Protein AF-A0A7S1DA63-F1 (afdb_monomer)

InterPro domains:
  IPR001623 DnaJ domain [PF00226] (37-98)
  IPR001623 DnaJ domain [PR00625] (39-57)
  IPR001623 DnaJ domain [PR00625] (57-72)
  IPR001623 DnaJ domain [PR00625] (73-93)
  IPR001623 DnaJ domain [PR00625] (93-112)
  IPR001623 DnaJ domain [PS50076] (37-101)
  IPR001623 DnaJ domain [SM00271] (36-93)
  IPR001623 DnaJ domain [cd06257] (37-90)
  IPR018253 DnaJ domain, conserved site [PS00636] (78-97)
  IPR036869 Chaperone J-domain superfamily [G3DSA:1.10.287.110] (34-118)
  IPR036869 Chaperone J-domain superfamily [SSF46565] (32-114)

Secondary structure (DSSP, 8-state):
---TTSS--S---SSSHHHHHHHHHSSSS--------HHHHHT--TT--HHHHHHHHHHHHHHS-TTT---TTHHHHHHHHHHHHHHHHSHHHHHHHHHHHHHHHHHHHHHH------

Nearest PDB structures (foldseek):
  8j07-assembly1_u  TM=9.109E-01  e=9.119E-06  Homo sapiens
  8j07-assembly1_v  TM=9.143E-01  e=1.428E-05  Homo sapiens
  2ctp-assembly1_A  TM=8.586E-01  e=2.500E-05  Homo sapiens
  5vso-assembly1_A  TM=8.296E-01  e=1.428E-05  Saccharomyces cerevisiae S288C
  2cug-assembly1_A  TM=7.781E-01  e=3.128E-05  Mus musculus

Organism: Cyclophora tenuis (NCBI:txid216820)

pLDDT: mean 70.57, std 15.65, range [38.0, 91.06]

Radius of gyration: 24.93 Å; Cα contacts (8 Å, |Δi|>4): 66; chains: 1; bounding box: 32×94×35 Å

Mean predicted aligned error: 15.48 Å

Sequence (118 aa):
FSLSCLVHNMLGHSMTARFVFIFLWSQALLSVHGATDFYRLLGISRDATSKEIKKAYRQKSLEFHPDKNKEEGAAEKFAEIARAYEVLSDEEKKEIYDQYGEDGLKQHEQGGGGGGGG

Structure (mmCIF, N/CA/C/O backbone):
data_AF-A0A7S1DA63-F1
#
_entry.id   AF-A0A7S1DA63-F1
#
loop_
_atom_site.group_PDB
_atom_site.id
_atom_site.type_symbol
_atom_site.label_atom_id
_atom_site.label_alt_id
_atom_site.label_comp_id
_atom_site.label_asym_id
_atom_site.label_entity_id
_atom_site.label_seq_id
_atom_site.pdbx_PDB_ins_code
_atom_site.Cartn_x
_atom_site.Cartn_y
_atom_site.Cartn_z
_atom_site.occupancy
_atom_site.B_iso_or_equiv
_atom_site.auth_seq_id
_atom_site.auth_comp_id
_atom_site.auth_asym_id
_atom_site.auth_atom_id
_atom_site.pdbx_PDB_model_num
ATOM 1 N N . PHE A 1 1 ? -11.029 -65.036 -24.658 1.00 47.75 1 PHE A N 1
ATOM 2 C CA . PHE A 1 1 ? -10.001 -65.591 -23.763 1.00 47.75 1 PHE A CA 1
ATOM 3 C C . PHE A 1 1 ? -8.752 -64.754 -23.967 1.00 47.75 1 PHE A C 1
ATOM 5 O O . PHE A 1 1 ? -8.214 -64.759 -25.060 1.00 47.75 1 PHE A O 1
ATOM 12 N N . SER A 1 2 ? -8.412 -63.966 -22.949 1.00 49.28 2 SER A N 1
ATOM 13 C CA . SER A 1 2 ? -7.094 -63.393 -22.677 1.00 49.28 2 SER A CA 1
ATOM 14 C C . SER A 1 2 ? -6.307 -62.743 -23.825 1.00 49.28 2 SER A C 1
ATOM 16 O O . SER A 1 2 ? -5.589 -63.412 -24.553 1.00 49.28 2 SER A O 1
ATOM 18 N N . LEU A 1 3 ? -6.303 -61.410 -23.864 1.00 40.72 3 LEU A N 1
ATOM 19 C CA . LEU A 1 3 ? -5.043 -60.685 -24.070 1.00 40.72 3 LEU A CA 1
ATOM 20 C C . LEU A 1 3 ? -4.921 -59.508 -23.081 1.00 40.72 3 LEU A C 1
ATOM 22 O O . LEU A 1 3 ? -4.306 -58.487 -23.357 1.00 40.72 3 LEU A O 1
ATOM 26 N N . SER A 1 4 ? -5.456 -59.709 -21.868 1.00 47.09 4 SER A N 1
ATOM 27 C CA . SER A 1 4 ? -5.127 -58.938 -20.657 1.00 47.09 4 SER A CA 1
ATOM 28 C C . SER A 1 4 ? -3.708 -59.239 -20.139 1.00 47.09 4 SER A C 1
ATOM 30 O O . SER A 1 4 ? -3.344 -58.808 -19.053 1.00 47.09 4 SER A O 1
ATOM 32 N N . CYS A 1 5 ? -2.892 -59.975 -20.901 1.00 48.50 5 CYS A N 1
ATOM 33 C CA . CYS A 1 5 ? -1.541 -60.378 -20.510 1.00 48.50 5 CYS A CA 1
ATOM 34 C C . CYS A 1 5 ? -0.425 -59.450 -21.010 1.00 48.50 5 CYS A C 1
ATOM 36 O O . CYS A 1 5 ? 0.727 -59.705 -20.683 1.00 48.50 5 CYS A O 1
ATOM 38 N N . LEU A 1 6 ? -0.721 -58.371 -21.747 1.00 49.25 6 LEU A N 1
ATOM 39 C CA . LEU A 1 6 ? 0.304 -57.392 -22.148 1.00 49.25 6 LEU A CA 1
ATOM 40 C C . LEU A 1 6 ? 0.249 -56.084 -21.340 1.00 49.25 6 LEU A C 1
ATOM 42 O O . LEU A 1 6 ? 0.706 -55.043 -21.798 1.00 49.25 6 LEU A O 1
ATOM 46 N N . VAL A 1 7 ? -0.325 -56.125 -20.135 1.00 52.19 7 VAL A N 1
ATOM 47 C CA . VAL A 1 7 ? -0.282 -55.012 -19.173 1.00 52.19 7 VAL A CA 1
ATOM 48 C C . VAL A 1 7 ? 0.107 -55.542 -17.795 1.00 52.19 7 VAL A C 1
ATOM 50 O O . VAL A 1 7 ? -0.608 -55.378 -16.816 1.00 52.19 7 VAL A O 1
ATOM 53 N N . HIS A 1 8 ? 1.225 -56.259 -17.733 1.00 50.06 8 HIS A N 1
ATOM 54 C CA . HIS A 1 8 ? 2.075 -56.326 -16.546 1.00 50.06 8 HIS A CA 1
ATOM 55 C C . HIS A 1 8 ? 3.275 -57.207 -16.860 1.00 50.06 8 HIS A C 1
ATOM 57 O O . HIS A 1 8 ? 3.113 -58.408 -17.037 1.00 50.06 8 HIS A O 1
ATOM 63 N N . ASN A 1 9 ? 4.460 -56.602 -16.917 1.00 48.00 9 ASN A N 1
ATOM 64 C CA . ASN A 1 9 ? 5.657 -57.041 -16.199 1.00 48.00 9 ASN A CA 1
ATOM 65 C C . ASN A 1 9 ? 6.886 -56.434 -16.883 1.00 48.00 9 ASN A C 1
ATOM 67 O O . ASN A 1 9 ? 7.331 -56.938 -17.908 1.00 48.00 9 ASN A O 1
ATOM 71 N N . MET A 1 10 ? 7.406 -55.347 -16.313 1.00 42.84 10 MET A N 1
ATOM 72 C CA . MET A 1 10 ? 8.817 -55.212 -15.929 1.00 42.84 10 MET A CA 1
ATOM 73 C C . MET A 1 10 ? 9.132 -53.733 -15.665 1.00 42.84 10 MET A C 1
ATOM 75 O O . MET A 1 10 ? 9.295 -52.928 -16.571 1.00 42.84 10 MET A O 1
ATOM 79 N N . LEU A 1 11 ? 9.239 -53.441 -14.368 1.00 50.53 11 LEU A N 1
ATOM 80 C CA . LEU A 1 11 ? 10.135 -52.455 -13.765 1.00 50.53 11 LEU A CA 1
ATOM 81 C C . LEU A 1 11 ? 9.959 -50.974 -14.139 1.00 50.53 11 LEU A C 1
ATOM 83 O O . LEU A 1 11 ? 10.597 -50.429 -15.031 1.00 50.53 11 LEU A O 1
ATOM 87 N N . GLY A 1 12 ? 9.208 -50.290 -13.279 1.00 50.59 12 GLY A N 1
ATOM 88 C CA . GLY A 1 12 ? 9.246 -48.838 -13.124 1.00 50.59 12 GLY A CA 1
ATOM 89 C C . GLY A 1 12 ? 8.515 -48.373 -11.868 1.00 50.59 12 GLY A C 1
ATOM 90 O O . GLY A 1 12 ? 7.789 -47.385 -11.900 1.00 50.59 12 GLY A O 1
ATOM 91 N N . HIS A 1 13 ? 8.639 -49.131 -10.773 1.00 55.00 13 HIS A N 1
ATOM 92 C CA . HIS A 1 13 ? 8.179 -48.710 -9.453 1.00 55.00 13 HIS A CA 1
ATOM 93 C C . HIS A 1 13 ? 8.784 -47.333 -9.113 1.00 55.00 13 HIS A C 1
ATOM 95 O O . HIS A 1 13 ? 9.997 -47.159 -9.193 1.00 55.00 13 HIS A O 1
ATOM 101 N N . SER A 1 14 ? 7.937 -46.413 -8.634 1.00 57.69 14 SER A N 1
ATOM 102 C CA . SER A 1 14 ? 8.312 -45.214 -7.860 1.00 57.69 14 SER A CA 1
ATOM 103 C C . SER A 1 14 ? 8.518 -43.869 -8.586 1.00 57.69 14 SER A C 1
ATOM 105 O O . SER A 1 14 ? 9.365 -43.090 -8.168 1.00 57.69 14 SER A O 1
ATOM 107 N N . MET A 1 15 ? 7.730 -43.508 -9.609 1.00 54.12 15 MET A N 1
ATOM 108 C CA . MET A 1 15 ? 7.680 -42.103 -10.093 1.00 54.12 15 MET A CA 1
ATOM 109 C C . MET A 1 15 ? 6.280 -41.595 -10.482 1.00 54.12 15 MET A C 1
ATOM 111 O O . MET A 1 15 ? 6.154 -40.574 -11.141 1.00 54.12 15 MET A O 1
ATOM 115 N N . THR A 1 16 ? 5.197 -42.252 -10.067 1.00 55.84 16 THR A N 1
ATOM 116 C CA . THR A 1 16 ? 3.827 -41.796 -10.391 1.00 55.84 16 THR A CA 1
ATOM 117 C C . THR A 1 16 ? 3.091 -41.206 -9.187 1.00 55.84 16 THR A C 1
ATOM 119 O O . THR A 1 16 ? 2.359 -40.232 -9.334 1.00 55.84 16 THR A O 1
ATOM 122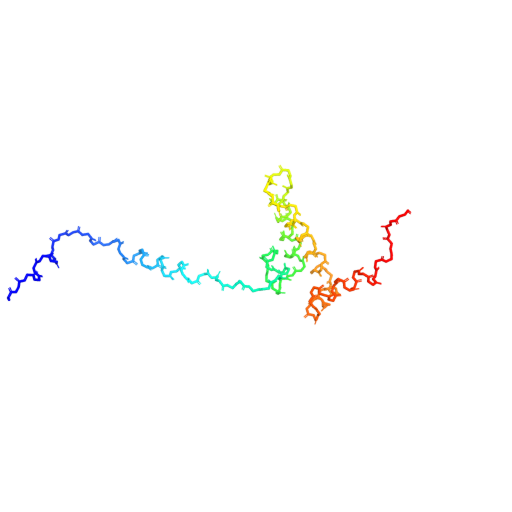 N N . ALA A 1 17 ? 3.361 -41.684 -7.969 1.00 53.66 17 ALA A N 1
ATOM 123 C CA . ALA A 1 17 ? 2.708 -41.177 -6.756 1.00 53.66 17 ALA A CA 1
ATOM 124 C C . ALA A 1 17 ? 3.210 -39.789 -6.304 1.00 53.66 17 ALA A C 1
ATOM 126 O O . ALA A 1 17 ? 2.477 -39.058 -5.647 1.00 53.66 17 ALA A O 1
ATOM 127 N N . ARG A 1 18 ? 4.440 -39.398 -6.671 1.00 54.59 18 ARG A N 1
ATOM 128 C CA . ARG A 1 18 ? 5.000 -38.070 -6.348 1.00 54.59 18 ARG A CA 1
ATOM 129 C C . ARG A 1 18 ? 4.553 -36.984 -7.326 1.00 54.59 18 ARG A C 1
ATOM 131 O O . ARG A 1 18 ? 4.300 -35.862 -6.907 1.00 54.59 18 ARG A O 1
ATOM 138 N N . PHE A 1 19 ? 4.390 -37.325 -8.603 1.00 49.84 19 PHE A N 1
ATOM 139 C CA . PHE A 1 19 ? 3.959 -36.371 -9.625 1.00 49.84 19 PHE A CA 1
ATOM 140 C C . PHE A 1 19 ? 2.466 -36.046 -9.539 1.00 49.84 19 PHE A C 1
ATOM 142 O O . PHE A 1 19 ? 2.107 -34.883 -9.667 1.00 49.84 19 PHE A O 1
ATOM 149 N N . VAL A 1 20 ? 1.605 -37.017 -9.218 1.00 56.59 20 VAL A N 1
ATOM 150 C CA . VAL A 1 20 ? 0.165 -36.760 -9.027 1.00 56.59 20 VAL A CA 1
ATOM 151 C C . VAL A 1 20 ? -0.099 -35.906 -7.777 1.00 56.59 20 VAL A C 1
ATOM 153 O O . VAL A 1 20 ? -0.995 -35.071 -7.791 1.00 56.59 20 VAL A O 1
ATOM 156 N N . PHE A 1 21 ? 0.729 -36.027 -6.732 1.00 52.06 21 PHE A N 1
ATOM 157 C CA . PHE A 1 21 ? 0.630 -35.197 -5.524 1.00 52.06 21 PHE A CA 1
ATOM 158 C C . PHE A 1 21 ? 1.053 -33.742 -5.763 1.00 52.06 21 PHE A C 1
ATOM 160 O O . PHE A 1 21 ? 0.385 -32.831 -5.289 1.00 52.06 21 PHE A O 1
ATOM 167 N N . ILE A 1 22 ? 2.117 -33.515 -6.542 1.00 58.25 22 ILE A N 1
ATOM 168 C CA . ILE A 1 22 ? 2.566 -32.169 -6.942 1.00 58.25 22 ILE A CA 1
ATOM 169 C C . ILE A 1 22 ? 1.562 -31.531 -7.917 1.00 58.25 22 ILE A C 1
ATOM 171 O O . ILE A 1 22 ? 1.321 -30.331 -7.848 1.00 58.25 22 ILE A O 1
ATOM 175 N N . PHE A 1 23 ? 0.926 -32.334 -8.775 1.00 50.41 23 PHE A N 1
ATOM 176 C CA . PHE A 1 23 ? -0.082 -31.877 -9.737 1.00 50.41 23 PHE A CA 1
ATOM 177 C C . PHE A 1 23 ? -1.463 -31.606 -9.101 1.00 50.41 23 PHE A C 1
ATOM 179 O O . PHE A 1 23 ? -2.226 -30.789 -9.606 1.00 50.41 23 PHE A O 1
ATOM 186 N N . LEU A 1 24 ? -1.780 -32.245 -7.967 1.00 57.25 24 LEU A N 1
ATOM 187 C CA . LEU A 1 24 ? -2.967 -31.941 -7.150 1.00 57.25 24 LEU A CA 1
ATOM 188 C C . LEU A 1 24 ? -2.734 -30.806 -6.142 1.00 57.25 24 LEU A C 1
ATOM 190 O O . LEU A 1 24 ? -3.678 -30.105 -5.796 1.00 57.25 24 LEU A O 1
ATOM 194 N N . TRP A 1 25 ? -1.495 -30.576 -5.702 1.00 52.09 25 TRP A N 1
ATOM 195 C CA . TRP A 1 25 ? -1.136 -29.392 -4.910 1.00 52.09 25 TRP A CA 1
ATOM 196 C C . TRP A 1 25 ? -0.924 -28.128 -5.755 1.00 52.09 25 TRP A C 1
ATOM 198 O O . TRP A 1 25 ? -1.031 -27.025 -5.227 1.00 52.09 25 TRP A O 1
ATOM 208 N N . SER A 1 26 ? -0.666 -28.252 -7.060 1.00 56.31 26 SER A N 1
ATOM 209 C CA . SER A 1 26 ? -0.554 -27.102 -7.969 1.00 56.31 26 SER A CA 1
ATOM 210 C C . SER A 1 26 ? -1.907 -26.556 -8.440 1.00 56.31 26 SER A C 1
ATOM 212 O O . SER A 1 26 ? -1.986 -25.400 -8.843 1.00 56.31 26 SER A O 1
ATOM 214 N N . GLN A 1 27 ? -2.977 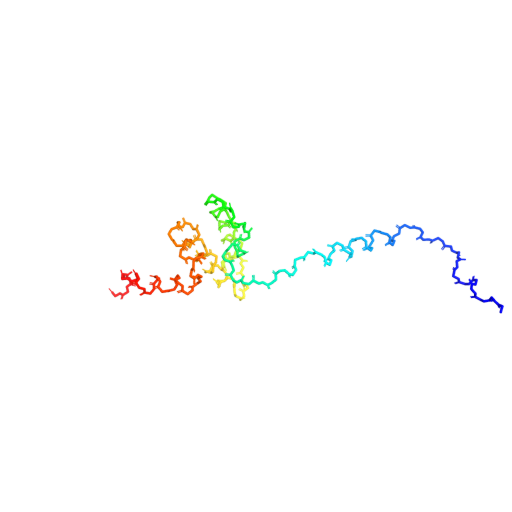-27.352 -8.360 1.00 54.84 27 GLN A N 1
ATOM 215 C CA . GLN A 1 27 ? -4.340 -26.970 -8.764 1.00 54.84 27 GLN A CA 1
ATOM 216 C C . GLN A 1 27 ? -5.175 -26.355 -7.625 1.00 54.84 27 GLN A C 1
ATOM 218 O O . GLN A 1 27 ? -6.317 -25.961 -7.842 1.00 54.84 27 GLN A O 1
ATOM 223 N N . ALA A 1 28 ? -4.619 -26.251 -6.414 1.00 55.28 28 ALA A N 1
ATOM 224 C CA . ALA A 1 28 ? -5.321 -25.745 -5.232 1.00 55.28 28 ALA A CA 1
ATOM 225 C C . ALA A 1 28 ? -4.719 -24.455 -4.651 1.00 55.28 28 ALA A C 1
ATOM 227 O O . ALA A 1 28 ? -5.063 -24.075 -3.532 1.00 55.28 28 ALA A O 1
ATOM 228 N N . LEU A 1 29 ? -3.850 -23.754 -5.388 1.00 58.47 29 LEU A N 1
ATOM 229 C CA . LEU A 1 29 ? -3.380 -22.434 -4.979 1.00 58.47 29 LEU A CA 1
ATOM 230 C C . LEU A 1 29 ? -3.965 -21.345 -5.884 1.00 58.47 29 LEU A C 1
ATOM 232 O O . LEU A 1 29 ? -3.482 -21.073 -6.977 1.00 58.47 29 LEU A O 1
ATOM 236 N N . LEU A 1 30 ? -4.974 -20.674 -5.332 1.00 53.22 30 LEU A N 1
ATOM 237 C CA . LEU A 1 30 ? -5.228 -19.255 -5.557 1.00 53.22 30 LEU A CA 1
ATOM 238 C C . LEU A 1 30 ? -5.642 -18.844 -6.984 1.00 53.22 30 LEU A C 1
ATOM 240 O O . LEU A 1 30 ? -4.978 -18.066 -7.657 1.00 53.22 30 LEU A O 1
ATOM 244 N N . SER A 1 31 ? -6.861 -19.209 -7.375 1.00 54.31 31 SER A N 1
ATOM 245 C CA . SER A 1 31 ? -7.693 -18.275 -8.147 1.00 54.31 31 SER A CA 1
ATOM 246 C C . SER A 1 31 ? -8.729 -17.632 -7.234 1.00 54.31 31 SER A C 1
ATOM 248 O O . SER A 1 31 ? -9.925 -17.854 -7.359 1.00 54.31 31 SER A O 1
ATOM 250 N N . VAL A 1 32 ? -8.250 -16.804 -6.304 1.00 56.28 32 VAL A N 1
ATOM 251 C CA . VAL A 1 32 ? -9.043 -15.662 -5.841 1.00 56.28 32 VAL A CA 1
ATOM 252 C C . VAL A 1 32 ? -8.607 -14.506 -6.731 1.00 56.28 32 VAL A C 1
ATOM 254 O O . VAL A 1 32 ? -7.651 -13.806 -6.425 1.00 56.28 32 VAL A O 1
ATOM 257 N N . HIS A 1 33 ? -9.239 -14.345 -7.886 1.00 63.38 33 HIS A N 1
ATOM 258 C CA . HIS A 1 33 ? -9.166 -13.109 -8.663 1.00 63.38 33 HIS A CA 1
ATOM 259 C C . HIS A 1 33 ? -10.444 -12.347 -8.345 1.00 63.38 33 HIS A C 1
ATOM 261 O O . HIS A 1 33 ? -11.523 -12.717 -8.794 1.00 63.38 33 HIS A O 1
ATOM 267 N N . GLY A 1 34 ? -10.332 -11.346 -7.483 1.00 49.91 34 GLY A N 1
ATOM 268 C CA . GLY A 1 34 ? -11.472 -10.584 -7.007 1.00 49.91 34 GLY A CA 1
ATOM 269 C C . GLY A 1 34 ? -10.970 -9.354 -6.280 1.00 49.91 34 GLY A C 1
ATOM 270 O O . GLY A 1 34 ? -10.237 -9.505 -5.307 1.00 49.91 34 GLY A O 1
ATOM 271 N N . ALA A 1 35 ? -11.368 -8.209 -6.829 1.00 48.47 35 ALA A N 1
ATOM 272 C CA . ALA A 1 35 ? -11.203 -6.837 -6.368 1.00 48.47 35 ALA A CA 1
ATOM 273 C C . ALA A 1 35 ? -9.772 -6.269 -6.309 1.00 48.47 35 ALA A C 1
ATOM 275 O O . ALA A 1 35 ? -8.810 -6.900 -5.874 1.00 48.47 35 ALA A O 1
ATOM 276 N N . THR A 1 36 ? -9.662 -5.030 -6.785 1.00 59.19 36 THR A N 1
ATOM 277 C CA . THR A 1 36 ? -8.538 -4.097 -6.658 1.00 59.19 36 THR A CA 1
ATOM 278 C C . THR A 1 36 ? -8.342 -3.723 -5.186 1.00 59.19 36 THR A C 1
ATOM 280 O O . THR A 1 36 ? -8.643 -2.623 -4.739 1.00 59.19 36 THR A O 1
ATOM 283 N N . ASP A 1 37 ? -7.888 -4.691 -4.396 1.00 77.12 37 ASP A N 1
ATOM 284 C CA . ASP A 1 37 ? -7.591 -4.514 -2.982 1.00 77.12 37 ASP A CA 1
ATOM 285 C C . ASP A 1 37 ? -6.164 -3.965 -2.819 1.00 77.12 37 ASP A C 1
ATOM 287 O O . ASP A 1 37 ? -5.188 -4.652 -3.149 1.00 77.12 37 ASP A O 1
ATOM 291 N N . PHE A 1 38 ? -6.010 -2.778 -2.223 1.00 84.81 38 PHE A N 1
ATOM 292 C CA . PHE A 1 38 ? -4.695 -2.209 -1.875 1.00 84.81 38 PHE A CA 1
ATOM 293 C C . PHE A 1 38 ? -3.831 -3.169 -1.037 1.00 84.81 38 PHE A C 1
ATOM 295 O O . PHE A 1 38 ? -2.609 -3.233 -1.190 1.00 84.81 38 PHE A O 1
ATOM 302 N N . TYR A 1 39 ? -4.475 -4.000 -0.215 1.00 84.69 39 TYR A N 1
ATOM 303 C CA . TYR A 1 39 ? -3.841 -5.078 0.544 1.00 84.69 39 TYR A CA 1
ATOM 304 C C . TYR A 1 39 ? -3.161 -6.116 -0.350 1.00 84.69 39 TYR A C 1
ATOM 306 O O . TYR A 1 39 ? -2.028 -6.527 -0.095 1.00 84.69 39 TYR A O 1
ATOM 314 N N . ARG A 1 40 ? -3.824 -6.521 -1.436 1.00 83.06 40 ARG A N 1
ATOM 315 C CA . ARG A 1 40 ? -3.30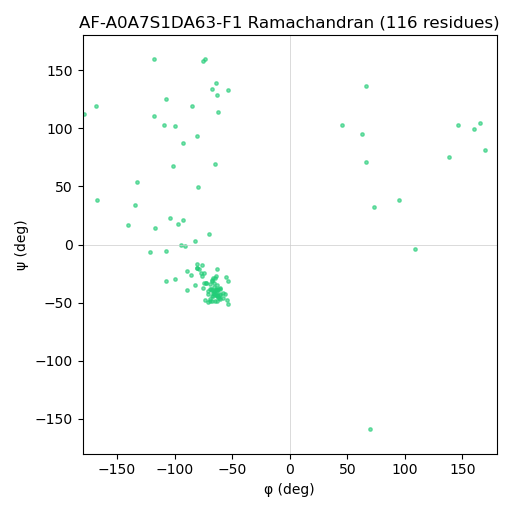4 -7.530 -2.366 1.00 83.06 40 ARG A CA 1
ATOM 316 C C . ARG A 1 40 ? -2.200 -6.959 -3.240 1.00 83.06 40 ARG A C 1
ATOM 318 O O . ARG A 1 40 ? -1.244 -7.672 -3.529 1.00 83.06 40 ARG A O 1
ATOM 325 N N . LEU A 1 41 ? -2.294 -5.675 -3.578 1.00 84.38 41 LEU A N 1
ATOM 326 C CA . LEU A 1 41 ? -1.256 -4.963 -4.314 1.00 84.38 41 LEU A CA 1
ATOM 327 C C . LEU A 1 41 ? 0.065 -4.895 -3.529 1.00 84.38 41 LEU A C 1
ATOM 329 O O . LEU A 1 41 ? 1.136 -5.163 -4.076 1.00 84.38 41 LEU A O 1
ATOM 333 N N . LEU A 1 42 ? -0.012 -4.601 -2.228 1.00 85.00 42 LEU A N 1
ATOM 334 C CA . LEU A 1 42 ? 1.144 -4.640 -1.326 1.00 85.00 42 LEU A CA 1
ATOM 335 C C . LEU A 1 42 ? 1.549 -6.072 -0.933 1.00 85.00 42 LEU A C 1
ATOM 337 O O . LEU A 1 42 ? 2.674 -6.284 -0.483 1.00 85.00 42 LEU A O 1
ATOM 341 N N . GLY A 1 43 ? 0.665 -7.056 -1.125 1.00 84.56 43 GLY A N 1
ATOM 342 C CA . GLY A 1 43 ? 0.891 -8.454 -0.756 1.00 84.56 43 GLY A CA 1
ATOM 343 C C . GLY A 1 43 ? 0.821 -8.702 0.753 1.00 84.56 43 GLY A C 1
ATOM 344 O O . GLY A 1 43 ? 1.550 -9.545 1.272 1.00 84.56 43 GLY A O 1
ATOM 345 N N . ILE A 1 44 ? -0.021 -7.949 1.459 1.00 86.44 44 ILE A N 1
ATOM 346 C CA . ILE A 1 44 ? -0.188 -7.995 2.916 1.00 86.44 44 ILE A CA 1
ATOM 347 C C . ILE A 1 44 ? -1.612 -8.421 3.293 1.00 86.44 44 ILE A C 1
ATOM 349 O O . ILE A 1 44 ? -2.538 -8.310 2.490 1.00 86.44 44 ILE A O 1
ATOM 353 N N . SER A 1 45 ? -1.793 -8.908 4.524 1.00 84.50 45 SER A N 1
ATOM 354 C CA . SER A 1 45 ? -3.131 -9.198 5.058 1.00 84.50 45 SER A CA 1
ATOM 355 C C . SER A 1 45 ? -3.883 -7.910 5.410 1.00 84.50 45 SER A C 1
ATOM 357 O O . SER A 1 45 ? -3.266 -6.874 5.654 1.00 84.50 45 SER A O 1
ATOM 359 N N . ARG A 1 46 ? -5.214 -7.986 5.508 1.00 81.00 46 ARG A N 1
ATOM 360 C CA . ARG A 1 46 ? -6.060 -6.884 6.004 1.00 81.00 46 ARG A CA 1
ATOM 361 C C . ARG A 1 46 ? -5.777 -6.537 7.472 1.00 81.00 46 ARG A C 1
ATOM 363 O O . ARG A 1 46 ? -5.906 -5.383 7.866 1.00 81.00 46 ARG A O 1
ATOM 370 N N . ASP A 1 47 ? -5.298 -7.515 8.239 1.00 81.44 47 ASP A N 1
ATOM 371 C CA . ASP A 1 47 ? -4.849 -7.363 9.631 1.00 81.44 47 ASP A CA 1
ATOM 372 C C . ASP A 1 47 ? -3.412 -6.827 9.765 1.00 81.44 47 ASP A C 1
ATOM 374 O O . ASP A 1 47 ? -2.878 -6.751 10.872 1.00 81.44 47 ASP A O 1
ATOM 378 N N . ALA A 1 48 ? -2.744 -6.503 8.651 1.00 82.19 48 ALA A N 1
ATOM 379 C CA . ALA A 1 48 ? -1.360 -6.053 8.681 1.00 82.19 48 ALA A CA 1
ATOM 380 C C . ALA A 1 48 ? -1.214 -4.722 9.426 1.00 82.19 48 ALA A C 1
ATOM 382 O O . ALA A 1 48 ? -1.984 -3.775 9.254 1.00 82.19 48 ALA A O 1
ATOM 383 N N . THR A 1 49 ? -0.160 -4.635 10.227 1.00 87.06 49 THR A N 1
ATOM 384 C CA . THR A 1 49 ? 0.181 -3.429 10.980 1.00 87.06 49 THR A CA 1
ATOM 385 C C . THR A 1 49 ? 0.792 -2.358 10.071 1.00 87.06 49 THR A C 1
ATOM 387 O O . THR A 1 49 ? 1.416 -2.661 9.050 1.00 87.06 49 THR A O 1
ATOM 390 N N . SER A 1 50 ? 0.746 -1.085 10.480 1.00 84.94 50 SER A N 1
ATOM 391 C CA . SER A 1 50 ? 1.374 0.026 9.735 1.00 84.94 50 SER A CA 1
ATOM 392 C C . SER A 1 50 ? 2.875 -0.200 9.483 1.00 84.94 50 SER A C 1
ATOM 394 O O . SER A 1 50 ? 3.436 0.252 8.482 1.00 84.94 50 SER A O 1
ATOM 396 N N . LYS A 1 51 ? 3.550 -0.956 10.364 1.00 87.81 51 LYS A N 1
ATOM 397 C CA . LYS A 1 51 ? 4.951 -1.369 10.178 1.00 87.81 51 LYS A CA 1
ATOM 398 C C . LYS A 1 51 ? 5.119 -2.329 9.000 1.00 87.81 51 LYS A C 1
ATOM 400 O O . LYS A 1 51 ? 6.087 -2.190 8.249 1.00 87.81 51 LYS A O 1
ATOM 405 N N . GLU A 1 52 ? 4.207 -3.281 8.838 1.00 88.06 52 GLU A N 1
ATOM 406 C CA . GLU A 1 52 ? 4.211 -4.248 7.737 1.00 88.06 52 GLU A CA 1
ATOM 407 C C . GLU A 1 52 ? 3.852 -3.580 6.413 1.00 88.06 52 GLU A C 1
ATOM 409 O O . GLU A 1 52 ? 4.573 -3.781 5.438 1.00 88.06 52 GLU A O 1
ATOM 414 N N . ILE A 1 53 ? 2.855 -2.688 6.408 1.00 89.00 53 ILE A N 1
ATOM 415 C CA . ILE A 1 53 ? 2.500 -1.844 5.254 1.00 89.00 53 ILE A CA 1
ATOM 416 C C . ILE A 1 53 ? 3.732 -1.069 4.759 1.00 89.00 53 ILE A C 1
ATOM 418 O O . ILE A 1 53 ? 4.124 -1.161 3.593 1.00 89.00 53 ILE A O 1
ATOM 422 N N . LYS A 1 54 ? 4.438 -0.383 5.669 1.00 89.50 54 LYS A N 1
ATOM 423 C CA . LYS A 1 54 ? 5.654 0.380 5.341 1.00 89.50 54 LYS A CA 1
ATOM 424 C C . LYS A 1 54 ? 6.830 -0.497 4.906 1.00 89.50 54 LYS A C 1
ATOM 426 O O . LYS A 1 54 ? 7.720 -0.035 4.185 1.00 89.50 54 LYS A O 1
ATOM 431 N N . LYS A 1 55 ? 6.904 -1.740 5.381 1.00 91.06 55 LYS A N 1
ATOM 432 C CA . LYS A 1 55 ? 7.934 -2.699 4.963 1.00 91.06 55 LYS A CA 1
ATOM 433 C C . LYS A 1 55 ? 7.647 -3.209 3.550 1.00 91.06 55 LYS A C 1
ATOM 435 O O . LYS A 1 55 ? 8.546 -3.158 2.713 1.00 91.06 55 LYS A O 1
ATOM 440 N N . ALA A 1 56 ? 6.408 -3.614 3.284 1.00 90.25 56 ALA A N 1
ATOM 441 C CA . ALA A 1 56 ? 5.956 -4.094 1.984 1.00 90.25 56 ALA A CA 1
ATOM 442 C C . ALA A 1 56 ? 6.120 -3.023 0.899 1.00 90.25 56 ALA A C 1
ATOM 444 O O . ALA A 1 56 ? 6.735 -3.295 -0.132 1.00 90.25 56 ALA A O 1
ATOM 445 N N . TYR A 1 57 ? 5.702 -1.782 1.178 1.00 89.88 57 TYR A N 1
ATOM 446 C CA . TYR A 1 57 ? 5.898 -0.644 0.274 1.00 89.88 57 TYR A CA 1
ATOM 447 C C . TYR A 1 57 ? 7.370 -0.463 -0.113 1.00 89.88 57 TYR A C 1
ATOM 449 O O . TYR A 1 57 ? 7.704 -0.358 -1.290 1.00 89.88 57 TYR A O 1
ATOM 457 N N . ARG A 1 58 ? 8.283 -0.499 0.868 1.00 89.25 58 ARG A N 1
ATOM 458 C CA . ARG A 1 58 ? 9.723 -0.353 0.607 1.00 89.25 58 ARG A CA 1
ATOM 459 C C . ARG A 1 58 ? 10.285 -1.478 -0.256 1.00 89.25 58 ARG A C 1
ATOM 461 O O . ARG A 1 58 ? 11.100 -1.211 -1.131 1.00 89.25 58 ARG A O 1
ATOM 468 N N . GLN A 1 59 ? 9.855 -2.717 -0.033 1.00 88.38 59 GLN A N 1
ATOM 469 C CA . GLN A 1 59 ? 10.292 -3.852 -0.850 1.00 88.38 59 GLN A CA 1
ATOM 470 C C . GLN A 1 59 ? 9.761 -3.745 -2.285 1.00 88.38 59 GLN A C 1
ATOM 472 O O . GLN A 1 59 ? 10.526 -3.906 -3.232 1.00 88.38 59 GLN A O 1
ATOM 477 N N . LYS A 1 60 ? 8.482 -3.394 -2.442 1.00 86.75 60 LYS A N 1
ATOM 478 C CA . LYS A 1 60 ? 7.823 -3.242 -3.742 1.00 86.75 60 LYS A CA 1
ATOM 479 C C . LYS A 1 60 ? 8.352 -2.054 -4.544 1.00 86.75 60 LYS A C 1
ATOM 481 O O . LYS A 1 60 ? 8.557 -2.175 -5.743 1.00 86.75 60 LYS A O 1
ATOM 486 N N . SER A 1 61 ? 8.654 -0.939 -3.888 1.00 84.50 61 SER A N 1
ATOM 487 C CA . SER A 1 61 ? 9.252 0.250 -4.508 1.00 84.50 61 SER A CA 1
ATOM 488 C C . SER A 1 61 ? 10.626 -0.045 -5.130 1.00 84.50 61 SER A C 1
ATOM 490 O O . SER A 1 61 ? 10.928 0.421 -6.226 1.00 84.50 61 SER A O 1
ATOM 492 N N . LEU A 1 62 ? 11.441 -0.879 -4.472 1.00 83.94 62 LEU A N 1
ATOM 493 C CA . LEU A 1 62 ? 12.734 -1.325 -5.005 1.00 83.94 62 LEU A CA 1
ATOM 494 C C . LEU A 1 62 ? 12.583 -2.334 -6.151 1.00 83.94 62 LEU A C 1
ATOM 496 O O . LEU A 1 62 ? 13.419 -2.358 -7.054 1.00 83.94 62 LEU A O 1
ATOM 500 N N . GLU A 1 63 ? 11.539 -3.163 -6.101 1.00 81.44 63 GLU A N 1
ATOM 501 C CA . GLU A 1 63 ? 11.200 -4.133 -7.142 1.00 81.44 63 GLU A CA 1
ATOM 502 C C . GLU A 1 63 ? 10.712 -3.418 -8.409 1.00 81.44 63 GLU A C 1
ATOM 504 O O . GLU A 1 63 ? 11.244 -3.662 -9.482 1.00 81.44 63 GLU A O 1
ATOM 509 N N . PHE A 1 64 ? 9.787 -2.464 -8.295 1.00 82.56 64 PHE A N 1
ATOM 510 C CA . PHE A 1 64 ? 9.196 -1.731 -9.423 1.00 82.56 64 PHE A CA 1
ATOM 511 C C . PHE A 1 64 ? 9.914 -0.418 -9.767 1.00 82.56 64 PHE A C 1
ATOM 513 O O . PHE A 1 64 ? 9.334 0.457 -10.407 1.00 82.56 64 PHE A O 1
ATOM 520 N N . HIS A 1 65 ? 11.177 -0.256 -9.363 1.00 78.12 65 HIS A N 1
ATOM 521 C CA . HIS A 1 65 ? 11.922 0.963 -9.663 1.00 78.12 65 HIS A CA 1
ATOM 522 C C . HIS A 1 65 ? 12.100 1.128 -11.190 1.00 78.12 65 HIS A C 1
ATOM 524 O O . HIS A 1 65 ? 12.624 0.207 -11.828 1.00 78.12 65 HIS A O 1
ATOM 530 N N . PRO A 1 66 ? 11.753 2.290 -11.781 1.00 74.19 66 PRO A N 1
ATOM 531 C CA . PRO A 1 66 ? 11.738 2.493 -13.240 1.00 74.19 66 PRO A CA 1
ATOM 532 C C . PRO A 1 66 ? 13.122 2.360 -13.898 1.00 74.19 66 PRO A C 1
ATOM 534 O O . PRO A 1 66 ? 13.232 2.090 -15.088 1.00 74.19 66 PRO A O 1
ATOM 537 N N . ASP A 1 67 ? 14.190 2.511 -13.112 1.00 77.25 67 ASP A N 1
ATOM 538 C CA . ASP A 1 67 ? 15.572 2.280 -13.562 1.00 77.25 67 ASP A CA 1
ATOM 539 C C . ASP A 1 67 ? 15.903 0.787 -13.763 1.00 77.25 67 ASP A C 1
ATOM 541 O O . ASP A 1 67 ? 16.669 0.421 -14.654 1.00 77.25 67 ASP A O 1
ATOM 545 N N . LYS A 1 68 ? 15.305 -0.095 -12.949 1.00 71.31 68 LYS A N 1
ATOM 546 C CA . LYS A 1 68 ? 15.603 -1.537 -12.934 1.00 71.31 68 LYS A CA 1
ATOM 547 C C . LYS A 1 68 ? 14.584 -2.371 -13.704 1.00 71.31 68 LYS A C 1
ATOM 549 O O . LYS A 1 68 ? 14.956 -3.407 -14.244 1.00 71.31 68 LYS A O 1
ATOM 554 N N . ASN A 1 69 ? 13.331 -1.925 -13.765 1.00 65.69 69 ASN A N 1
ATOM 555 C CA . ASN A 1 69 ? 12.257 -2.597 -14.486 1.00 65.69 69 ASN A CA 1
ATOM 556 C C . ASN A 1 69 ? 11.729 -1.697 -15.606 1.00 65.69 69 ASN A C 1
ATOM 558 O O . ASN A 1 69 ? 11.087 -0.683 -15.350 1.00 65.69 69 ASN A O 1
ATOM 562 N N . LYS A 1 70 ? 12.008 -2.098 -16.852 1.00 68.19 70 LYS A N 1
ATOM 563 C CA . LYS A 1 70 ? 11.606 -1.403 -18.090 1.00 68.19 70 LYS A CA 1
ATOM 564 C C . LYS A 1 70 ? 10.336 -1.989 -18.723 1.00 68.19 70 LYS A C 1
ATOM 566 O O . LYS A 1 70 ? 10.094 -1.791 -19.906 1.00 68.19 70 LYS A O 1
ATOM 571 N N . GLU A 1 71 ? 9.569 -2.755 -17.954 1.00 71.69 71 GLU A N 1
ATOM 572 C CA . GLU A 1 71 ? 8.282 -3.302 -18.386 1.00 71.69 71 GLU A CA 1
ATOM 573 C C . GLU A 1 71 ? 7.264 -2.166 -18.562 1.00 71.69 71 GLU A C 1
ATOM 575 O O . GLU A 1 71 ? 7.128 -1.307 -17.681 1.00 71.69 71 GLU A O 1
ATOM 580 N N . GLU A 1 72 ? 6.523 -2.173 -19.673 1.00 66.56 72 GLU A N 1
ATOM 581 C CA . GLU A 1 72 ? 5.380 -1.275 -19.853 1.00 66.56 72 GLU A CA 1
ATOM 582 C C . GLU A 1 72 ? 4.332 -1.598 -18.772 1.00 66.56 72 GLU A C 1
ATOM 584 O O . GLU A 1 72 ? 3.811 -2.708 -18.696 1.00 66.56 72 GLU A O 1
ATOM 589 N N . GLY A 1 73 ? 4.106 -0.648 -17.858 1.00 73.50 73 GLY A N 1
ATOM 590 C CA . GLY A 1 73 ? 3.235 -0.813 -16.685 1.00 73.50 73 GLY A CA 1
ATOM 591 C C . GLY A 1 73 ? 3.961 -0.907 -15.335 1.00 73.50 73 GLY A C 1
ATOM 592 O O . GLY A 1 73 ? 3.306 -0.925 -14.294 1.00 73.50 73 GLY A O 1
ATOM 593 N N . ALA A 1 74 ? 5.301 -0.913 -15.287 1.00 77.12 74 ALA A N 1
ATOM 594 C CA . ALA A 1 74 ? 6.031 -0.816 -14.012 1.00 77.12 74 ALA A CA 1
ATOM 595 C C . ALA A 1 74 ? 5.770 0.525 -13.298 1.00 77.12 74 ALA A C 1
ATOM 597 O O . ALA A 1 74 ? 5.583 0.555 -12.082 1.00 77.12 74 ALA A O 1
ATOM 598 N N . ALA A 1 75 ? 5.695 1.618 -14.064 1.00 79.19 75 ALA A N 1
ATOM 599 C CA . ALA A 1 75 ? 5.362 2.945 -13.551 1.00 79.19 75 ALA A CA 1
ATOM 600 C C . ALA A 1 75 ? 3.919 3.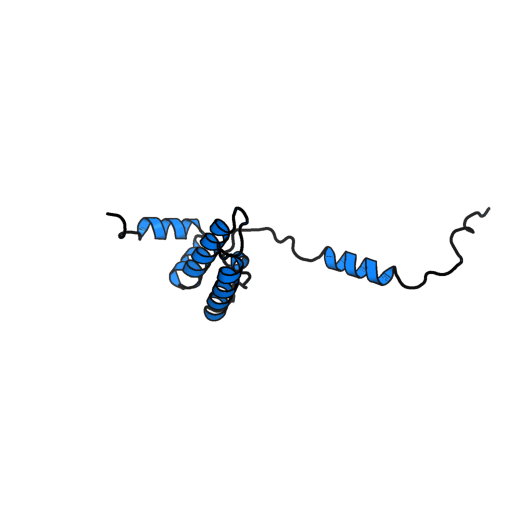026 -13.019 1.00 79.19 75 ALA A C 1
ATOM 602 O O . ALA A 1 75 ? 3.694 3.605 -11.958 1.00 79.19 75 ALA A O 1
ATOM 603 N N . GLU A 1 76 ? 2.956 2.406 -13.711 1.00 82.81 76 GLU A N 1
ATOM 604 C CA . GLU A 1 76 ? 1.5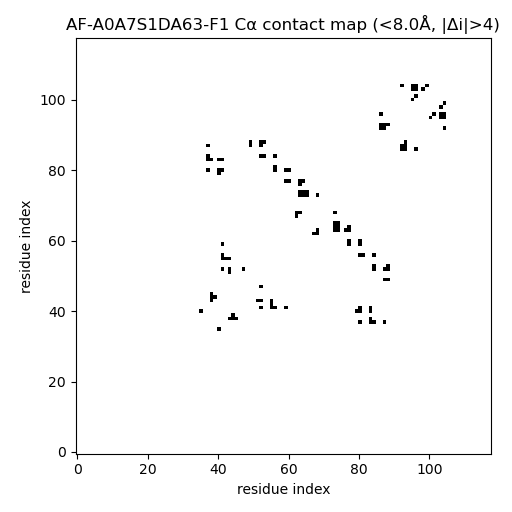61 2.335 -13.250 1.00 82.81 76 GLU A CA 1
ATOM 605 C C . GLU A 1 76 ? 1.448 1.528 -11.957 1.00 82.81 76 GLU A C 1
ATOM 607 O O . GLU A 1 76 ? 0.927 2.035 -10.964 1.00 82.81 76 GLU A O 1
ATOM 612 N N . LYS A 1 77 ? 2.060 0.338 -11.908 1.00 82.44 77 LYS A N 1
ATOM 613 C CA . LYS A 1 77 ? 2.115 -0.483 -10.688 1.00 82.44 77 LYS A CA 1
ATOM 614 C C . LYS A 1 77 ? 2.762 0.266 -9.530 1.00 82.44 77 LYS A C 1
ATOM 616 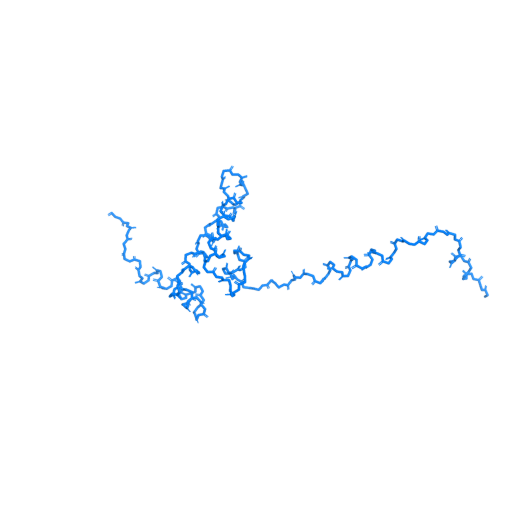O O . LYS A 1 77 ? 2.272 0.198 -8.408 1.00 82.44 77 LYS A O 1
ATOM 621 N N . PHE A 1 78 ? 3.844 1.002 -9.784 1.00 84.69 78 PHE A N 1
ATOM 622 C CA . PHE A 1 78 ? 4.488 1.829 -8.768 1.00 84.69 78 PHE A CA 1
ATOM 623 C C . PHE A 1 78 ? 3.546 2.914 -8.233 1.00 84.69 78 PHE A C 1
ATOM 625 O O . PHE A 1 78 ? 3.437 3.084 -7.019 1.00 84.69 78 PHE A O 1
ATOM 632 N N . ALA A 1 79 ? 2.837 3.615 -9.122 1.00 84.81 79 ALA A N 1
ATOM 633 C CA . ALA A 1 79 ? 1.859 4.629 -8.740 1.00 84.81 79 ALA A CA 1
ATOM 634 C C . ALA A 1 79 ? 0.680 4.027 -7.954 1.00 84.81 79 ALA A C 1
ATOM 636 O O . ALA A 1 79 ? 0.206 4.625 -6.990 1.00 84.81 79 ALA A O 1
ATOM 637 N N . GLU A 1 80 ? 0.214 2.832 -8.315 1.00 86.19 80 GLU A N 1
ATOM 638 C CA . GLU A 1 80 ? -0.788 2.095 -7.538 1.00 86.19 80 GLU A CA 1
ATOM 639 C C . GLU A 1 80 ? -0.258 1.697 -6.150 1.00 86.19 80 GLU A C 1
ATOM 641 O O . GLU A 1 80 ? -0.956 1.878 -5.156 1.00 86.19 80 GLU A O 1
ATOM 646 N N . ILE A 1 81 ? 0.985 1.210 -6.050 1.00 87.88 81 ILE A N 1
ATOM 647 C CA . ILE A 1 81 ? 1.617 0.818 -4.778 1.00 87.88 81 ILE A CA 1
ATOM 648 C C . ILE A 1 81 ? 1.788 2.029 -3.851 1.00 87.88 81 ILE A C 1
ATOM 650 O O . ILE A 1 81 ? 1.591 1.911 -2.640 1.00 87.88 81 ILE A O 1
ATOM 654 N N . ALA A 1 82 ? 2.142 3.189 -4.409 1.00 87.50 82 ALA A N 1
ATOM 655 C CA . ALA A 1 82 ? 2.224 4.446 -3.671 1.00 87.50 82 ALA A CA 1
ATOM 656 C C . ALA A 1 82 ? 0.852 4.871 -3.133 1.00 87.50 82 ALA A C 1
ATOM 658 O O . ALA A 1 82 ? 0.725 5.101 -1.931 1.00 87.50 82 ALA A O 1
ATOM 659 N N . ARG A 1 83 ? -0.186 4.856 -3.981 1.00 86.62 83 ARG A N 1
ATOM 660 C CA . ARG A 1 83 ? -1.568 5.147 -3.563 1.00 86.62 83 ARG A CA 1
ATOM 661 C C . ARG A 1 83 ? -2.053 4.198 -2.468 1.00 86.62 83 ARG A C 1
ATOM 663 O O . ARG A 1 83 ? -2.561 4.650 -1.447 1.00 86.62 83 ARG A O 1
ATOM 670 N N . ALA A 1 84 ? -1.817 2.896 -2.623 1.00 88.69 84 ALA A N 1
ATOM 671 C CA . ALA A 1 84 ? -2.152 1.893 -1.614 1.00 88.69 84 ALA A CA 1
ATOM 672 C C . ALA A 1 84 ? -1.512 2.200 -0.254 1.00 88.69 84 ALA A C 1
ATOM 674 O O . ALA A 1 84 ? -2.155 2.066 0.785 1.00 88.69 84 ALA A O 1
ATOM 675 N N . TYR A 1 85 ? -0.246 2.622 -0.251 1.00 89.81 85 TYR A N 1
ATOM 676 C CA . TYR A 1 85 ? 0.444 3.012 0.972 1.00 89.81 85 TYR A CA 1
ATOM 677 C C . TYR A 1 85 ? -0.157 4.277 1.595 1.00 89.81 85 TYR A C 1
ATOM 679 O O . TYR A 1 85 ? -0.364 4.293 2.804 1.00 89.81 85 TYR A O 1
ATOM 687 N N . GLU A 1 86 ? -0.461 5.312 0.811 1.00 86.69 86 GLU A N 1
ATOM 688 C CA . GLU A 1 86 ? -1.059 6.550 1.334 1.00 86.69 86 GLU A CA 1
ATOM 689 C C . GLU A 1 86 ? -2.429 6.322 1.973 1.00 86.69 86 GLU A C 1
ATOM 691 O O . GLU A 1 86 ? -2.723 6.907 3.013 1.00 86.69 86 GLU A O 1
ATOM 696 N N . VAL A 1 87 ? -3.240 5.445 1.382 1.00 86.69 87 VAL A N 1
ATOM 697 C CA . VAL A 1 87 ? -4.556 5.079 1.911 1.00 86.69 87 VAL A CA 1
ATOM 698 C C . VAL A 1 87 ? -4.439 4.242 3.176 1.00 86.69 87 VAL A C 1
ATOM 700 O O . VAL A 1 87 ? -5.088 4.535 4.171 1.00 86.69 87 VAL A O 1
ATOM 703 N N . LEU A 1 88 ? -3.611 3.196 3.154 1.00 86.12 88 LEU A N 1
ATOM 704 C CA . LEU A 1 88 ? -3.523 2.245 4.265 1.00 86.12 88 LEU A CA 1
ATOM 705 C C . LEU A 1 88 ? -2.649 2.741 5.423 1.00 86.12 88 LEU A C 1
ATOM 707 O O . LEU A 1 88 ? -2.706 2.174 6.515 1.00 86.12 88 LEU A O 1
ATOM 711 N N . SER A 1 89 ? -1.806 3.752 5.196 1.00 86.25 89 SER A N 1
ATOM 712 C CA . SER A 1 89 ? -0.968 4.347 6.240 1.00 86.25 89 SER A CA 1
ATOM 713 C C . SER A 1 89 ? -1.735 5.314 7.142 1.00 86.25 89 SER A C 1
ATOM 715 O O . SER A 1 89 ? -1.243 5.586 8.238 1.00 86.25 89 SER A O 1
ATOM 717 N N . ASP A 1 90 ? -2.868 5.845 6.689 1.00 87.31 90 ASP A N 1
ATOM 718 C CA . ASP A 1 90 ? -3.706 6.772 7.443 1.00 87.31 90 ASP A CA 1
ATOM 719 C C . ASP A 1 90 ? -4.979 6.049 7.901 1.00 87.31 90 ASP A C 1
ATOM 721 O O . ASP A 1 90 ? -5.675 5.434 7.093 1.00 87.31 90 ASP A O 1
ATOM 725 N N . GLU A 1 91 ? -5.262 6.072 9.204 1.00 84.88 91 GLU A N 1
ATOM 726 C CA . GLU A 1 91 ? -6.434 5.385 9.759 1.00 84.88 91 GLU A CA 1
ATOM 727 C C . GLU A 1 91 ? -7.749 5.967 9.218 1.00 84.88 91 GLU A C 1
ATOM 729 O O . GLU A 1 91 ? -8.665 5.194 8.943 1.00 84.88 91 GLU A O 1
ATOM 734 N N . GLU A 1 92 ? -7.821 7.280 8.966 1.00 85.50 92 GLU A N 1
ATOM 735 C CA . GLU A 1 92 ? -9.010 7.943 8.414 1.00 85.50 92 GLU A CA 1
ATOM 736 C C . GLU A 1 92 ? -9.253 7.502 6.965 1.00 85.50 92 GLU A C 1
ATOM 738 O O . GLU A 1 92 ? -10.351 7.075 6.603 1.00 85.50 92 GLU A O 1
ATOM 743 N N . LYS A 1 93 ? -8.209 7.530 6.125 1.00 85.25 93 LYS A N 1
ATOM 744 C CA . LYS A 1 93 ? -8.324 7.096 4.721 1.00 85.25 93 LYS A CA 1
ATOM 745 C C . LYS A 1 93 ? -8.617 5.606 4.605 1.00 85.25 93 LYS A C 1
ATOM 747 O O . LYS A 1 93 ? -9.377 5.209 3.722 1.00 85.25 93 LYS A O 1
ATOM 752 N N . LYS A 1 94 ? -8.039 4.786 5.487 1.00 85.94 94 LYS A N 1
ATOM 753 C CA . LYS A 1 94 ? -8.330 3.352 5.565 1.00 85.94 94 LYS A CA 1
ATOM 754 C C . LYS A 1 94 ? -9.798 3.111 5.919 1.00 85.94 94 LYS A C 1
ATOM 756 O O . LYS A 1 94 ? -10.435 2.291 5.268 1.00 85.94 94 LYS A O 1
ATOM 761 N N . GLU A 1 95 ? -10.346 3.830 6.896 1.00 84.38 95 GLU A N 1
ATOM 762 C CA . GLU A 1 95 ? -11.759 3.704 7.270 1.00 84.38 95 GLU A CA 1
ATOM 763 C C . GLU A 1 95 ? -12.686 4.120 6.117 1.00 84.38 95 GLU A C 1
ATOM 765 O O . GLU A 1 95 ? -13.629 3.400 5.785 1.00 84.38 95 GLU A O 1
ATOM 770 N N . ILE A 1 96 ? -12.369 5.222 5.427 1.00 84.81 96 ILE A N 1
ATOM 771 C CA . ILE A 1 96 ? -13.101 5.662 4.228 1.00 84.81 96 ILE A CA 1
ATOM 772 C C . ILE A 1 96 ? -13.025 4.601 3.121 1.00 84.81 96 ILE A C 1
ATOM 774 O O . ILE A 1 96 ? -14.041 4.313 2.489 1.00 84.81 96 ILE A O 1
ATOM 778 N N . TYR A 1 97 ? -11.856 3.997 2.897 1.00 83.88 97 TYR A N 1
ATOM 779 C CA . TYR A 1 97 ? -11.681 2.917 1.923 1.00 83.88 97 TYR A CA 1
ATOM 780 C C . TYR A 1 97 ? -12.497 1.674 2.283 1.00 83.88 97 TYR A C 1
ATOM 782 O O . TYR A 1 97 ? -13.165 1.105 1.423 1.00 83.88 97 TYR A O 1
ATOM 790 N N . ASP A 1 98 ? -12.481 1.266 3.550 1.00 83.25 98 ASP A N 1
ATOM 791 C CA . ASP A 1 98 ? -13.216 0.092 4.018 1.00 83.25 98 ASP A CA 1
ATOM 792 C C . ASP A 1 98 ? -14.742 0.317 3.955 1.00 83.25 98 ASP A C 1
ATOM 794 O O . ASP A 1 98 ? -15.492 -0.630 3.705 1.00 83.25 98 ASP A O 1
ATOM 798 N N . GLN A 1 99 ? -15.212 1.562 4.124 1.00 83.12 99 GLN A N 1
ATOM 799 C CA . GLN A 1 99 ? -16.637 1.918 4.116 1.00 83.12 99 GLN A CA 1
ATOM 800 C C . GLN A 1 99 ? -17.196 2.259 2.722 1.00 83.12 99 GLN A C 1
ATOM 802 O O . GLN A 1 99 ? -18.333 1.898 2.413 1.00 83.12 99 GLN A O 1
ATOM 807 N N . TYR A 1 100 ? -16.430 2.960 1.885 1.00 81.00 100 TYR A N 1
ATOM 808 C CA . TYR A 1 100 ? -16.883 3.511 0.598 1.00 81.00 100 TYR A CA 1
ATOM 809 C C . TYR A 1 100 ? -16.082 3.005 -0.613 1.00 81.00 100 TYR A C 1
ATOM 811 O O . TYR A 1 100 ? -16.442 3.302 -1.754 1.00 81.00 100 TYR A O 1
ATOM 819 N N . GLY A 1 101 ? -15.005 2.248 -0.399 1.00 80.19 101 GLY A N 1
ATOM 820 C CA . GLY A 1 101 ? -14.122 1.771 -1.461 1.00 80.19 101 GLY A CA 1
ATOM 821 C C . GLY A 1 101 ? -13.288 2.880 -2.108 1.00 80.19 101 GLY A C 1
ATOM 822 O O . GLY A 1 101 ? -13.075 3.957 -1.548 1.00 80.19 101 GLY A O 1
ATOM 823 N N . GLU A 1 102 ? -12.810 2.620 -3.328 1.00 73.25 102 GLU A N 1
ATOM 824 C CA . GLU A 1 102 ? -12.017 3.595 -4.092 1.00 73.25 102 GLU A CA 1
ATOM 825 C C . GLU A 1 102 ? -12.810 4.853 -4.480 1.00 73.25 102 GLU A C 1
ATOM 827 O O . GLU A 1 102 ? -12.219 5.925 -4.606 1.00 73.25 102 GLU A O 1
ATOM 832 N N . ASP A 1 103 ? -14.132 4.754 -4.651 1.00 73.75 103 ASP A N 1
ATOM 833 C CA . ASP A 1 103 ? -14.986 5.898 -4.997 1.00 73.75 103 ASP A CA 1
ATOM 834 C C . ASP A 1 103 ? -15.037 6.940 -3.872 1.00 73.75 103 ASP A C 1
ATOM 836 O O . ASP A 1 103 ? -14.893 8.136 -4.135 1.00 73.75 103 ASP A O 1
ATOM 840 N N . GLY A 1 104 ? -15.147 6.505 -2.610 1.00 70.75 104 GLY A N 1
ATOM 841 C CA . GLY A 1 104 ? -15.114 7.422 -1.465 1.00 70.75 104 GLY A CA 1
ATOM 842 C C . GLY A 1 104 ? -13.766 8.118 -1.300 1.00 70.75 104 GLY A C 1
ATOM 843 O O . GLY A 1 104 ? -13.709 9.291 -0.933 1.00 70.75 104 GLY A O 1
ATOM 844 N N . LEU A 1 105 ? -12.681 7.428 -1.650 1.00 73.69 105 LEU A N 1
ATOM 845 C CA . LEU A 1 105 ? -11.340 7.999 -1.646 1.00 73.69 105 LEU A CA 1
ATOM 846 C C . LEU A 1 105 ? -11.141 9.040 -2.738 1.00 73.69 105 LEU A C 1
ATOM 848 O O . LEU A 1 105 ? -10.695 10.143 -2.439 1.00 73.69 105 LEU A O 1
ATOM 852 N N . LYS A 1 106 ? -11.558 8.745 -3.972 1.00 70.94 106 LYS A N 1
ATOM 853 C CA . LYS A 1 106 ? -11.512 9.720 -5.071 1.00 70.94 106 LYS A CA 1
ATOM 854 C C . LYS A 1 106 ? -12.354 10.956 -4.769 1.00 70.94 106 LYS A C 1
ATOM 856 O O . LYS A 1 106 ? -11.950 12.065 -5.111 1.00 70.94 106 LYS A O 1
ATOM 861 N N . GLN A 1 107 ? -13.502 10.785 -4.116 1.00 67.31 107 GLN A N 1
ATOM 862 C CA . GLN A 1 107 ? -14.347 11.900 -3.697 1.00 67.31 107 GLN A CA 1
ATOM 863 C C . GLN A 1 107 ? -13.705 12.720 -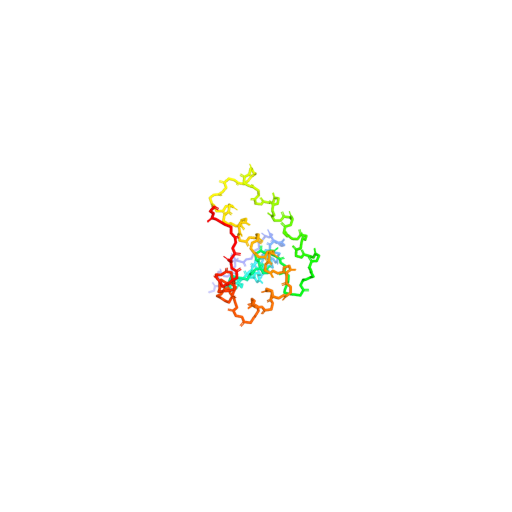2.568 1.00 67.31 107 GLN A C 1
ATOM 865 O O . GLN A 1 107 ? -13.788 13.948 -2.595 1.00 67.31 107 GLN A O 1
ATOM 870 N N . HIS A 1 108 ? -13.029 12.077 -1.611 1.00 66.94 108 HIS A N 1
ATOM 871 C CA . HIS 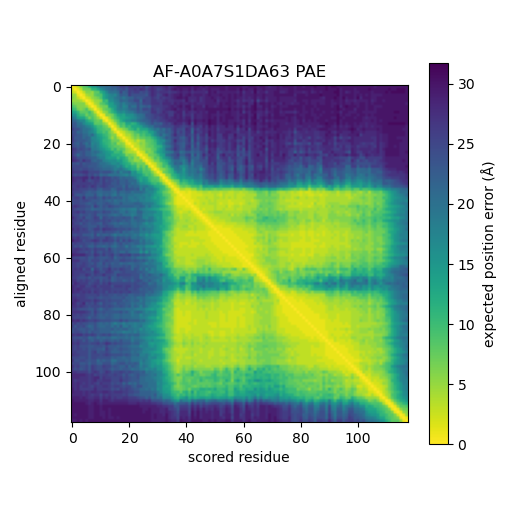A 1 108 ? -12.260 12.766 -0.572 1.00 66.94 108 HIS A CA 1
ATOM 872 C C . HIS A 1 108 ? -11.054 13.521 -1.164 1.00 66.94 108 HIS A C 1
ATOM 874 O 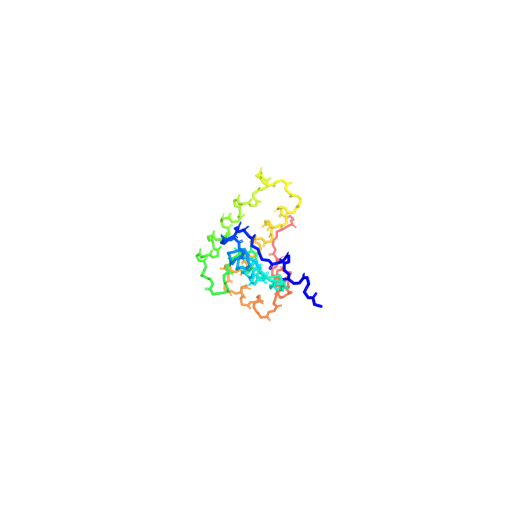O . HIS A 1 108 ? -10.807 14.669 -0.803 1.00 66.94 108 HIS A O 1
ATOM 880 N N . GLU A 1 109 ? -10.354 12.939 -2.139 1.00 65.81 109 GLU A N 1
ATOM 881 C CA . GLU A 1 109 ? -9.241 13.583 -2.852 1.00 65.81 109 GLU A CA 1
ATOM 882 C C . GLU A 1 109 ? -9.707 14.759 -3.731 1.00 65.81 109 GLU A C 1
ATOM 884 O O . GLU A 1 109 ? -9.060 15.806 -3.750 1.00 65.81 109 GLU A O 1
ATOM 889 N N . GLN A 1 110 ? -10.856 14.641 -4.410 1.00 62.78 110 GLN A N 1
ATOM 890 C CA . GLN A 1 110 ? -11.442 15.735 -5.204 1.00 62.78 110 GLN A CA 1
ATOM 891 C C . GLN A 1 110 ? -12.117 16.820 -4.350 1.00 62.78 110 GLN A C 1
ATOM 893 O O . GLN A 1 110 ? -12.178 17.971 -4.776 1.00 62.78 110 GLN A O 1
ATOM 898 N N . GLY A 1 111 ? -12.614 16.481 -3.157 1.00 57.25 111 GLY A N 1
ATOM 899 C CA . GLY A 1 111 ? -13.256 17.417 -2.227 1.00 57.25 111 GLY A CA 1
ATOM 900 C C . GLY A 1 111 ? -12.297 18.109 -1.250 1.00 57.25 111 GLY A C 1
ATOM 901 O O . GLY A 1 111 ? -12.620 19.186 -0.753 1.00 57.25 111 GLY A O 1
ATOM 902 N N . GLY A 1 112 ? -11.126 17.517 -0.986 1.00 53.72 112 GLY A N 1
ATOM 903 C CA . GLY A 1 112 ? -10.096 18.026 -0.067 1.00 53.72 112 GLY A CA 1
ATOM 904 C C . GLY A 1 112 ? -8.841 18.594 -0.746 1.00 53.72 112 GLY A C 1
ATOM 905 O O . GLY A 1 112 ? -7.992 19.175 -0.075 1.00 53.72 112 GLY A O 1
ATOM 906 N N . GLY A 1 113 ? -8.720 18.477 -2.071 1.00 47.06 113 GLY A N 1
ATOM 907 C CA . GLY A 1 113 ? -7.584 18.951 -2.872 1.00 47.06 113 GLY A CA 1
ATOM 908 C C . GLY A 1 113 ? -7.592 20.452 -3.171 1.00 47.06 113 GLY A C 1
ATOM 909 O O . GLY A 1 113 ? -7.428 20.863 -4.318 1.00 47.06 113 GLY A O 1
ATOM 910 N N . GLY A 1 114 ? -7.781 21.289 -2.153 1.00 50.81 114 GLY A N 1
ATOM 911 C CA . GLY A 1 114 ? -7.402 22.695 -2.222 1.00 50.81 114 GLY A CA 1
ATOM 912 C C . GLY A 1 114 ? -5.904 22.839 -1.962 1.00 50.81 114 GLY A C 1
ATOM 913 O O . GLY A 1 114 ? -5.503 22.962 -0.810 1.00 50.81 114 GLY A O 1
ATOM 914 N N . GLY A 1 115 ? -5.075 22.853 -3.009 1.00 52.97 115 GLY A N 1
ATOM 915 C CA . GLY A 1 115 ? -3.689 23.322 -2.893 1.00 52.97 115 GLY A CA 1
ATOM 916 C C . GLY A 1 115 ? -2.680 22.606 -3.784 1.00 52.97 115 GLY A C 1
ATOM 917 O O . GLY A 1 115 ? -2.195 21.537 -3.436 1.00 52.97 115 GLY A O 1
ATOM 918 N N . GLY A 1 116 ? -2.290 23.258 -4.882 1.00 52.34 116 GLY A N 1
ATOM 919 C CA . GLY A 1 116 ? -1.061 22.929 -5.609 1.00 52.34 116 GLY A CA 1
ATOM 920 C C . GLY A 1 116 ? -1.209 22.939 -7.126 1.00 52.34 116 GLY A C 1
ATOM 921 O O . GLY A 1 116 ? -1.232 21.882 -7.745 1.00 52.34 116 GLY A O 1
ATOM 922 N N . GLY A 1 117 ? -1.273 24.124 -7.736 1.00 43.50 117 GLY A N 1
ATOM 923 C CA . GLY A 1 117 ? -1.203 24.253 -9.192 1.00 43.50 117 GLY A CA 1
ATOM 924 C C . GLY A 1 117 ? -1.544 25.654 -9.686 1.00 43.50 117 GLY A C 1
ATOM 925 O O . GLY A 1 117 ? -2.679 25.894 -10.088 1.00 43.50 117 GLY A O 1
ATOM 926 N N . GLY A 1 118 ? -0.563 26.560 -9.635 1.00 38.00 118 GLY A N 1
ATOM 927 C CA . GLY A 1 118 ? -0.632 27.939 -10.129 1.00 38.00 118 GLY A CA 1
ATOM 928 C C . GLY A 1 118 ? 0.532 28.766 -9.619 1.00 38.00 118 GLY A C 1
ATOM 929 O O . GLY A 1 118 ? 0.433 29.213 -8.458 1.00 38.00 118 GLY A O 1
#

Solvent-accessible surface area (backbone atoms only — not comparable to full-atom values): 7451 Å² total; per-residue (Å²): 132,82,78,78,71,83,79,72,87,84,88,75,88,88,70,61,76,65,53,56,51,54,58,57,59,63,74,70,67,78,88,80,83,74,78,96,43,52,39,64,74,54,69,49,59,91,85,54,49,67,68,51,53,57,48,35,46,55,55,48,52,67,62,37,29,68,91,81,33,84,56,93,56,27,65,56,52,40,53,49,47,50,50,32,48,63,33,63,66,33,73,67,48,34,51,41,33,77,75,50,35,71,63,43,45,54,48,48,52,70,72,63,65,84,81,89,88,133

Foldseek 3Di:
DDPVPVPDDDDDPDDPVVVVVVVVVVVPDDPPPDDPQLCVLLPHDPPDDLVSLVVSLVVLCVVLPCVVDVDDCSVVSNVSNVVSNVQVNDPVSVVLCVVPNVVSVVVCCVVVPPDDDD